Protein AF-A0A8S2RFD8-F1 (afdb_monomer_lite)

pLDDT: mean 78.54, std 21.64, range [29.62, 98.12]

Sequence (98 aa):
AGYQPELVCLLSWLPNDKVPILTDIAINSKYGLLIFGLENGLVVVDYLSKFILMNMVTSDLYGTMDPFQRATSSPKRRTGTTNDPNNEDSNIFSYDYP

Organism: NCBI:txid392030

Structure (mmCIF, N/CA/C/O backbone):
data_AF-A0A8S2RFD8-F1
#
_entry.id   AF-A0A8S2RFD8-F1
#
loop_
_atom_site.group_PDB
_atom_site.id
_atom_site.type_symbol
_atom_site.label_atom_id
_atom_site.label_alt_id
_atom_site.label_comp_id
_atom_site.label_asym_id
_atom_site.label_entity_id
_atom_site.label_seq_id
_atom_site.pdbx_PDB_ins_code
_atom_site.Cartn_x
_atom_site.Cartn_y
_atom_site.Cartn_z
_atom_site.occupancy
_atom_site.B_iso_or_equiv
_atom_site.auth_seq_id
_atom_site.auth_comp_id
_atom_site.auth_asym_id
_atom_site.auth_atom_id
_atom_site.pdbx_PDB_model_num
ATOM 1 N N . ALA A 1 1 ? -22.741 -10.851 12.894 1.00 80.50 1 ALA A N 1
ATOM 2 C CA . ALA A 1 1 ? -22.262 -9.958 11.818 1.00 80.50 1 ALA A CA 1
ATOM 3 C C . ALA A 1 1 ? -20.922 -10.493 11.313 1.00 80.50 1 ALA A C 1
ATOM 5 O O . ALA A 1 1 ? -20.177 -11.014 12.133 1.00 80.50 1 ALA A O 1
ATOM 6 N N . GLY A 1 2 ? -20.672 -10.470 9.998 1.00 95.81 2 GLY A N 1
ATOM 7 C CA . GLY A 1 2 ? -19.451 -11.008 9.370 1.00 95.81 2 GLY A CA 1
ATOM 8 C C . GLY A 1 2 ? -18.425 -9.922 9.027 1.00 95.81 2 GLY A C 1
ATOM 9 O O . GLY A 1 2 ? -18.584 -8.775 9.436 1.00 95.81 2 GLY A O 1
ATOM 10 N N . TYR A 1 3 ? -17.401 -10.269 8.246 1.00 93.62 3 TYR A N 1
ATOM 11 C CA . TYR A 1 3 ? -16.399 -9.311 7.767 1.00 93.62 3 TYR A CA 1
ATOM 12 C C . TYR A 1 3 ? -17.042 -8.263 6.849 1.00 93.62 3 TYR A C 1
ATOM 14 O O . TYR A 1 3 ? -17.719 -8.618 5.885 1.00 93.62 3 TYR A O 1
ATOM 22 N N . GLN A 1 4 ? -16.856 -6.982 7.173 1.00 95.94 4 GLN A N 1
ATOM 23 C CA . GLN A 1 4 ? -17.305 -5.848 6.364 1.00 95.94 4 GLN A CA 1
ATOM 24 C C . GLN A 1 4 ? -16.068 -5.114 5.827 1.00 95.94 4 GLN A C 1
ATOM 26 O O . GLN A 1 4 ? -15.197 -4.770 6.627 1.00 95.94 4 GLN A O 1
ATOM 31 N N . PRO A 1 5 ? -15.947 -4.893 4.509 1.00 92.94 5 PRO A N 1
ATOM 32 C CA . PRO A 1 5 ? -14.825 -4.145 3.957 1.00 92.94 5 PRO A CA 1
ATOM 33 C C . PRO A 1 5 ? -14.963 -2.652 4.285 1.00 92.94 5 PRO A C 1
ATOM 35 O O . PRO A 1 5 ? -16.007 -2.056 4.033 1.00 92.94 5 PRO A O 1
ATOM 38 N N . GLU A 1 6 ? -13.902 -2.040 4.816 1.00 93.88 6 GLU A N 1
ATOM 39 C CA . GLU A 1 6 ? -13.854 -0.593 5.104 1.00 93.88 6 GLU A CA 1
ATOM 40 C C . GLU A 1 6 ? -12.894 0.175 4.173 1.00 93.88 6 GLU A C 1
ATOM 42 O O . GLU A 1 6 ? -12.984 1.396 4.032 1.00 93.88 6 GLU A O 1
ATOM 47 N N . LEU A 1 7 ? -11.990 -0.541 3.501 1.00 94.44 7 LEU A N 1
ATOM 48 C CA . LEU A 1 7 ? -10.981 0.024 2.613 1.00 94.44 7 LEU A CA 1
ATOM 49 C C . LEU A 1 7 ? -10.871 -0.812 1.337 1.00 94.44 7 LEU A C 1
ATOM 51 O O . LEU A 1 7 ? -10.854 -2.042 1.390 1.00 94.44 7 LEU A O 1
ATOM 55 N N . VAL A 1 8 ? -10.754 -0.129 0.198 1.00 94.75 8 VAL A N 1
ATOM 56 C CA . VAL A 1 8 ? -10.443 -0.726 -1.104 1.00 94.75 8 VAL A CA 1
ATOM 57 C C . VAL A 1 8 ? -9.251 0.021 -1.689 1.00 94.75 8 VAL A C 1
ATOM 59 O O . VAL A 1 8 ? -9.326 1.226 -1.920 1.00 94.75 8 VAL A O 1
ATOM 62 N N . CYS A 1 9 ? -8.152 -0.689 -1.930 1.00 93.75 9 CYS A N 1
ATOM 63 C CA . CYS A 1 9 ? -6.983 -0.145 -2.616 1.00 93.75 9 CYS A CA 1
ATOM 64 C C . CYS A 1 9 ? -7.069 -0.501 -4.103 1.00 93.75 9 CYS A C 1
ATOM 66 O O . CYS A 1 9 ? -7.126 -1.679 -4.453 1.00 93.75 9 CYS A O 1
ATOM 68 N N . LEU A 1 10 ? -7.090 0.513 -4.969 1.00 92.12 10 LEU A N 1
ATOM 69 C CA . LEU A 1 10 ? -7.162 0.337 -6.419 1.00 92.12 10 LEU A CA 1
ATOM 70 C C . LEU A 1 10 ? -5.805 0.630 -7.053 1.00 92.12 10 LEU A C 1
ATOM 72 O O . LEU A 1 10 ? -5.202 1.674 -6.808 1.00 92.12 10 LEU A O 1
ATOM 76 N N . LEU A 1 11 ? -5.350 -0.288 -7.898 1.00 90.50 11 LEU A N 1
ATOM 77 C CA . LEU A 1 11 ? -4.198 -0.078 -8.766 1.00 90.50 11 LEU A CA 1
ATOM 78 C C . LEU A 1 11 ? -4.664 0.692 -10.003 1.00 90.50 11 LEU A C 1
ATOM 80 O O . LEU A 1 11 ? -5.740 0.420 -10.528 1.00 90.50 11 LEU A O 1
ATOM 84 N N . SER A 1 12 ? -3.867 1.654 -10.459 1.00 88.12 12 SER A N 1
ATOM 85 C CA . SER A 1 12 ? -4.123 2.402 -11.695 1.00 88.12 12 SER A CA 1
ATOM 86 C C . SER A 1 12 ? -3.055 2.062 -12.726 1.00 88.12 12 SER A C 1
ATOM 88 O O . SER A 1 12 ? -1.890 1.892 -12.373 1.00 88.12 12 SER A O 1
ATOM 90 N N . TRP A 1 13 ? -3.450 1.965 -13.992 1.00 90.06 13 TRP A N 1
ATOM 91 C CA . TRP A 1 13 ? -2.560 1.679 -15.117 1.00 90.06 13 TRP A CA 1
ATOM 92 C C . TRP A 1 13 ? -2.983 2.493 -16.342 1.00 90.06 13 TRP A C 1
ATOM 94 O O . TRP A 1 13 ? -4.136 2.926 -16.441 1.00 90.06 13 TRP A O 1
ATOM 104 N N . LEU A 1 14 ? -2.049 2.735 -17.264 1.00 92.19 14 LEU A N 1
ATOM 105 C CA . LEU A 1 14 ? -2.362 3.417 -18.518 1.00 92.19 14 LEU A CA 1
ATOM 106 C C . LEU A 1 14 ? -3.136 2.469 -1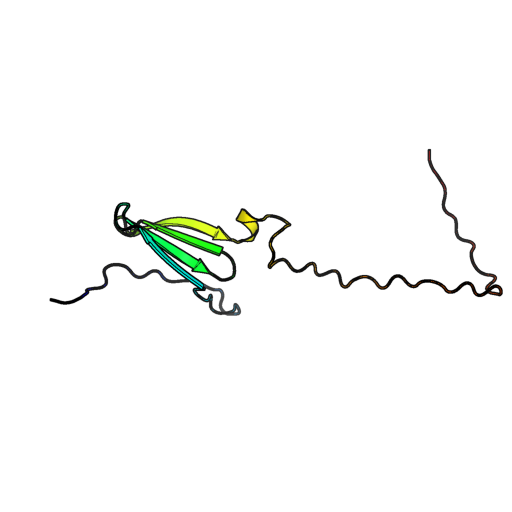9.454 1.00 92.19 14 LEU A C 1
ATOM 108 O O . LEU A 1 14 ? -2.977 1.254 -19.354 1.00 92.19 14 LEU A O 1
ATOM 112 N N . PRO A 1 15 ? -3.944 2.981 -20.402 1.00 91.88 15 PRO A N 1
ATOM 113 C CA . PRO A 1 15 ? -4.832 2.152 -21.228 1.00 91.88 15 PRO A CA 1
ATOM 114 C C . PRO A 1 15 ? -4.157 1.012 -22.005 1.00 91.88 15 PRO A C 1
ATOM 116 O O . PRO A 1 15 ? -4.805 0.014 -22.300 1.00 91.88 15 PRO A O 1
ATOM 119 N N . ASN A 1 16 ? -2.872 1.160 -22.330 1.00 91.12 16 ASN A N 1
ATOM 120 C CA . ASN A 1 16 ? -2.110 0.185 -23.113 1.00 91.12 16 ASN A CA 1
ATOM 121 C C . ASN A 1 16 ? -1.116 -0.628 -22.266 1.00 91.12 16 ASN A C 1
ATOM 123 O O . ASN A 1 16 ? -0.391 -1.456 -22.817 1.00 91.12 16 ASN A O 1
ATOM 127 N N . ASP A 1 17 ? -1.070 -0.395 -20.953 1.00 88.56 17 ASP A N 1
ATOM 128 C CA . ASP A 1 17 ? -0.176 -1.117 -20.054 1.00 88.56 17 ASP A CA 1
ATOM 129 C C . ASP A 1 17 ? -0.793 -2.447 -19.612 1.00 88.56 17 ASP A C 1
ATOM 131 O O . ASP A 1 17 ? -2.013 -2.620 -19.530 1.00 88.56 17 ASP A O 1
ATOM 135 N N . LYS A 1 18 ? 0.075 -3.408 -19.283 1.00 88.81 18 LYS A N 1
ATOM 136 C CA . LYS A 1 18 ? -0.333 -4.659 -18.636 1.00 88.81 18 LYS A CA 1
ATOM 137 C C . LYS A 1 18 ? -0.967 -4.336 -17.279 1.00 88.81 18 LYS A C 1
ATOM 139 O O . LYS A 1 18 ? -0.414 -3.555 -16.507 1.00 88.81 18 LYS A O 1
ATOM 144 N N . VAL A 1 19 ? -2.084 -4.996 -16.963 1.00 90.56 19 VAL A N 1
ATOM 145 C CA . VAL A 1 19 ? -2.719 -4.889 -15.641 1.00 90.56 19 VAL A CA 1
ATOM 146 C C . VAL A 1 19 ? -1.711 -5.308 -14.559 1.00 90.56 19 VAL A C 1
ATOM 148 O O . VAL A 1 19 ? -1.165 -6.415 -14.649 1.00 90.56 19 VAL A O 1
ATOM 151 N N . PRO A 1 20 ? -1.454 -4.463 -13.544 1.00 91.19 20 PRO A N 1
ATOM 152 C CA . PRO A 1 20 ? -0.539 -4.797 -12.464 1.00 91.19 20 PRO A CA 1
ATOM 153 C C . PRO A 1 20 ? -1.011 -6.036 -11.696 1.00 91.19 20 PRO A C 1
ATOM 155 O O . PRO A 1 20 ? -2.191 -6.169 -11.371 1.00 91.19 20 PRO A O 1
ATOM 158 N N . ILE A 1 21 ? -0.081 -6.942 -11.397 1.00 91.56 21 ILE A N 1
ATOM 159 C CA . ILE A 1 21 ? -0.355 -8.169 -10.644 1.00 91.56 21 ILE A CA 1
ATOM 160 C C . ILE A 1 21 ? 0.160 -7.989 -9.221 1.00 91.56 21 ILE A C 1
ATOM 162 O O . ILE A 1 21 ? 1.315 -7.607 -9.026 1.00 91.56 21 ILE A O 1
ATOM 166 N N . LEU A 1 22 ? -0.690 -8.304 -8.244 1.00 94.06 22 LEU A N 1
ATOM 167 C CA . LEU A 1 22 ? -0.289 -8.414 -6.848 1.00 94.06 22 LEU A CA 1
ATOM 168 C C . LEU A 1 22 ? 0.519 -9.697 -6.656 1.00 94.06 22 LEU A C 1
ATOM 170 O O . LEU A 1 22 ? 0.024 -10.791 -6.927 1.00 94.06 22 LEU A O 1
ATOM 174 N N . THR A 1 23 ? 1.760 -9.552 -6.212 1.00 95.31 23 THR A N 1
ATOM 175 C CA . THR A 1 23 ? 2.671 -10.675 -5.965 1.00 95.31 23 THR A CA 1
ATOM 176 C C . THR A 1 23 ? 2.639 -11.121 -4.511 1.00 95.31 23 THR A C 1
ATOM 178 O O . THR A 1 23 ? 2.794 -12.310 -4.246 1.00 95.31 23 THR A O 1
ATOM 181 N N . ASP A 1 24 ? 2.407 -10.189 -3.584 1.00 95.69 24 ASP A N 1
ATOM 182 C CA . ASP A 1 24 ? 2.369 -10.468 -2.151 1.00 95.69 24 ASP A CA 1
ATOM 183 C C . ASP A 1 24 ? 1.492 -9.463 -1.388 1.00 95.69 24 ASP A C 1
ATOM 185 O O . ASP A 1 24 ? 1.233 -8.351 -1.859 1.00 95.69 24 ASP A O 1
ATOM 189 N N . ILE A 1 25 ? 1.040 -9.850 -0.195 1.00 97.25 25 ILE A N 1
ATOM 190 C CA . ILE A 1 25 ? 0.270 -9.006 0.720 1.00 97.25 25 ILE A CA 1
ATOM 191 C C . ILE A 1 25 ? 0.634 -9.317 2.174 1.00 97.25 25 ILE A C 1
ATOM 193 O O . ILE A 1 25 ? 0.627 -10.466 2.610 1.00 97.25 25 ILE A O 1
ATOM 197 N N . ALA A 1 26 ? 0.898 -8.275 2.957 1.00 97.88 26 ALA A N 1
ATOM 198 C CA . ALA A 1 26 ? 1.224 -8.383 4.371 1.00 97.88 26 ALA A CA 1
ATOM 199 C C . ALA A 1 26 ? 0.454 -7.345 5.192 1.00 97.88 26 ALA A C 1
ATOM 201 O O . ALA A 1 26 ? 0.221 -6.219 4.755 1.00 97.88 26 ALA A O 1
ATOM 202 N N . ILE A 1 27 ? 0.066 -7.722 6.410 1.00 97.56 27 ILE A N 1
ATOM 203 C CA . ILE A 1 27 ? -0.674 -6.854 7.330 1.00 97.56 27 ILE A CA 1
ATOM 204 C C . ILE A 1 27 ? 0.053 -6.817 8.668 1.00 97.56 27 ILE A C 1
ATOM 206 O O . ILE A 1 27 ? 0.356 -7.856 9.254 1.00 97.56 27 ILE A O 1
ATOM 210 N N . ASN A 1 28 ? 0.271 -5.610 9.185 1.00 97.56 28 ASN A N 1
ATOM 211 C CA . ASN A 1 28 ? 0.669 -5.396 10.566 1.00 97.56 28 ASN A CA 1
ATOM 212 C C . ASN A 1 28 ? -0.462 -4.696 11.317 1.00 97.56 28 ASN A C 1
ATOM 214 O O . ASN A 1 28 ? -0.596 -3.470 11.289 1.00 97.56 28 ASN A O 1
ATOM 218 N N . SER A 1 29 ? -1.265 -5.496 12.015 1.00 96.75 29 SER A N 1
ATOM 219 C CA . SER A 1 29 ? -2.466 -5.002 12.681 1.00 96.75 29 SER A CA 1
ATOM 220 C C . SER A 1 29 ? -2.190 -4.131 13.903 1.00 96.75 29 SER A C 1
ATOM 222 O O . SER A 1 29 ? -3.026 -3.308 14.266 1.00 96.75 29 SER A O 1
ATOM 224 N N . LYS A 1 30 ? -1.007 -4.262 14.516 1.00 97.56 30 LYS A N 1
ATOM 225 C CA . LYS A 1 30 ? -0.598 -3.431 15.655 1.00 97.56 30 LYS A CA 1
ATOM 226 C C . LYS A 1 30 ? -0.387 -1.974 15.246 1.00 97.56 30 LYS A C 1
ATOM 228 O O . LYS A 1 30 ? -0.670 -1.081 16.036 1.00 97.56 30 LYS A O 1
ATOM 233 N N . TYR A 1 31 ? 0.129 -1.751 14.039 1.00 97.06 31 TYR A N 1
ATOM 234 C CA . TYR A 1 31 ? 0.464 -0.415 13.542 1.00 97.06 31 TYR A CA 1
ATOM 235 C C . TYR A 1 31 ? -0.514 0.108 12.489 1.00 97.06 31 TYR A C 1
ATOM 237 O O . TYR A 1 31 ? -0.305 1.201 11.979 1.00 97.06 31 TYR A O 1
ATOM 245 N N . GLY A 1 32 ? -1.564 -0.644 12.149 1.00 97.44 32 GLY A N 1
ATOM 246 C CA . GLY A 1 32 ? -2.512 -0.206 11.128 1.00 97.44 32 GLY A CA 1
ATOM 247 C C . GLY A 1 32 ? -1.943 -0.237 9.709 1.00 97.44 32 GLY A C 1
ATOM 248 O O . GLY A 1 32 ? -2.383 0.538 8.868 1.00 97.44 32 GLY A O 1
ATOM 249 N N . LEU A 1 33 ? -0.953 -1.095 9.432 1.00 98.12 33 LEU A N 1
ATOM 250 C CA . LEU A 1 33 ? -0.265 -1.116 8.140 1.00 98.12 33 LEU A CA 1
ATOM 251 C C . LEU A 1 33 ? -0.741 -2.267 7.258 1.00 98.12 33 LEU A C 1
ATOM 253 O O . LEU A 1 33 ? -0.778 -3.422 7.687 1.00 98.12 33 LEU A O 1
ATOM 257 N N . LEU A 1 34 ? -1.047 -1.939 6.007 1.00 97.94 34 LEU A N 1
ATOM 258 C CA . LEU A 1 34 ? -1.280 -2.866 4.909 1.00 97.94 34 LEU A CA 1
ATOM 259 C C . LEU A 1 34 ? -0.179 -2.644 3.875 1.00 97.94 34 LEU A C 1
ATOM 261 O O . LEU A 1 34 ? 0.064 -1.518 3.449 1.00 97.94 34 LEU A O 1
ATOM 265 N N . ILE A 1 35 ? 0.483 -3.717 3.471 1.00 97.50 35 ILE A N 1
ATOM 266 C CA . ILE A 1 35 ? 1.545 -3.693 2.472 1.00 97.50 35 ILE A CA 1
ATOM 267 C C . ILE A 1 35 ? 1.136 -4.644 1.362 1.00 97.50 35 ILE A C 1
ATOM 269 O O . ILE A 1 35 ? 0.732 -5.772 1.638 1.00 97.50 35 ILE A O 1
ATOM 273 N N . PHE A 1 36 ? 1.251 -4.207 0.116 1.00 97.12 36 PHE A N 1
ATOM 274 C CA . PHE A 1 36 ? 1.076 -5.091 -1.026 1.00 97.12 36 PHE A CA 1
ATOM 275 C C . PHE A 1 36 ? 2.201 -4.901 -2.038 1.00 97.12 36 PHE A C 1
ATOM 277 O O . PHE A 1 36 ? 2.619 -3.780 -2.335 1.00 97.12 36 PHE A O 1
ATOM 284 N N . GLY A 1 37 ? 2.711 -6.028 -2.523 1.00 95.50 37 GLY A N 1
ATOM 285 C CA . GLY A 1 37 ? 3.763 -6.115 -3.523 1.00 95.50 37 GLY A CA 1
ATOM 286 C C . GLY A 1 37 ? 3.183 -6.230 -4.927 1.00 95.50 37 GLY A C 1
ATOM 287 O O . GLY A 1 37 ? 2.154 -6.868 -5.148 1.00 95.50 37 GLY A O 1
ATOM 288 N N . LEU A 1 38 ? 3.874 -5.613 -5.874 1.00 93.00 38 LEU A N 1
ATOM 289 C CA . LEU A 1 38 ? 3.659 -5.702 -7.310 1.00 93.00 38 LEU A CA 1
ATOM 290 C C . LEU A 1 38 ? 4.904 -6.314 -7.963 1.00 93.00 38 LEU A C 1
ATOM 292 O O . LEU A 1 38 ? 5.963 -6.417 -7.348 1.00 93.00 38 LEU A O 1
ATOM 296 N N . GLU A 1 39 ? 4.799 -6.700 -9.233 1.00 89.94 39 GLU A N 1
ATOM 297 C CA . GLU A 1 39 ? 5.949 -7.190 -10.017 1.00 89.94 39 GLU A CA 1
ATOM 298 C C . GLU A 1 39 ? 7.095 -6.160 -10.077 1.00 89.94 39 GLU A C 1
ATOM 300 O O . GLU A 1 39 ? 8.264 -6.526 -10.106 1.00 89.94 39 GLU A O 1
ATOM 305 N N . ASN A 1 40 ? 6.756 -4.872 -10.064 1.00 87.19 40 ASN A N 1
ATOM 306 C CA . ASN A 1 40 ? 7.671 -3.752 -10.263 1.00 87.19 40 ASN A CA 1
ATOM 307 C C . ASN A 1 40 ? 7.805 -2.836 -9.040 1.00 87.19 40 ASN A C 1
ATOM 309 O O . ASN A 1 40 ? 8.327 -1.731 -9.174 1.00 87.19 40 ASN A O 1
ATOM 313 N N . GLY A 1 41 ? 7.311 -3.230 -7.866 1.00 92.19 41 GLY A N 1
ATOM 314 C CA . GLY A 1 41 ? 7.338 -2.350 -6.701 1.00 92.19 41 GLY A CA 1
ATOM 315 C C . GLY A 1 41 ? 6.508 -2.837 -5.527 1.00 92.19 41 GLY A C 1
ATOM 316 O O . GLY A 1 41 ? 6.063 -3.979 -5.488 1.00 92.19 41 GLY A O 1
ATOM 317 N N . LEU A 1 42 ? 6.288 -1.955 -4.559 1.00 95.06 42 LEU A N 1
ATOM 318 C CA . LEU A 1 42 ? 5.422 -2.200 -3.411 1.00 95.06 42 LEU A CA 1
ATOM 319 C C . LEU A 1 42 ? 4.777 -0.904 -2.927 1.00 95.06 42 LEU A C 1
ATOM 321 O O . LEU A 1 42 ? 5.292 0.196 -3.142 1.00 95.06 42 LEU A O 1
ATOM 325 N N . VAL A 1 43 ? 3.663 -1.049 -2.218 1.00 96.62 43 VAL A N 1
ATOM 326 C CA . VAL A 1 43 ? 2.935 0.068 -1.615 1.00 96.62 43 VAL A CA 1
ATOM 327 C C . VAL A 1 43 ? 2.675 -0.227 -0.144 1.00 96.62 43 VAL A C 1
ATOM 329 O O . VAL A 1 43 ? 2.270 -1.331 0.217 1.00 96.62 43 VAL A O 1
ATOM 332 N N . VAL A 1 44 ? 2.890 0.782 0.699 1.00 97.44 44 VAL A N 1
ATOM 333 C CA . VAL A 1 44 ? 2.577 0.770 2.131 1.00 97.44 44 VAL A CA 1
ATOM 334 C C . VAL A 1 44 ? 1.422 1.729 2.392 1.00 97.44 44 VAL A C 1
ATOM 336 O O . VAL A 1 44 ? 1.488 2.911 2.049 1.00 97.44 44 VAL A O 1
ATOM 339 N N . VAL A 1 45 ? 0.373 1.225 3.029 1.00 98.12 45 VAL A N 1
ATOM 340 C CA . VAL A 1 45 ? -0.866 1.943 3.329 1.00 98.12 45 VAL A CA 1
ATOM 341 C C . VAL A 1 45 ? -1.102 1.935 4.834 1.00 98.12 45 VAL A C 1
ATOM 343 O O . VAL A 1 45 ? -1.064 0.879 5.464 1.00 98.12 45 VAL A O 1
ATOM 346 N N . ASP A 1 46 ? -1.385 3.104 5.403 1.00 97.75 46 ASP A N 1
ATOM 347 C CA . ASP A 1 46 ? -2.027 3.206 6.712 1.00 97.75 46 ASP A CA 1
ATOM 348 C C . ASP A 1 46 ? -3.525 2.954 6.507 1.00 97.75 46 ASP A C 1
ATOM 350 O O . ASP A 1 46 ? -4.249 3.810 5.985 1.00 97.75 46 ASP A O 1
ATOM 354 N N . TYR A 1 47 ? -3.987 1.754 6.866 1.00 97.31 47 TYR A N 1
ATOM 355 C CA . TYR A 1 47 ? -5.382 1.365 6.669 1.00 97.31 47 TYR A CA 1
ATOM 356 C C . TYR A 1 47 ? -6.321 1.936 7.738 1.00 97.31 47 TYR A C 1
ATOM 358 O O . TYR A 1 47 ? -7.534 1.909 7.533 1.00 97.31 47 TYR A O 1
ATOM 366 N N . LEU A 1 48 ? -5.797 2.469 8.850 1.00 96.81 48 LEU A N 1
ATOM 367 C CA . LEU A 1 48 ? -6.605 3.164 9.857 1.00 96.81 48 LEU A CA 1
ATOM 368 C C . LEU A 1 48 ? -6.933 4.580 9.378 1.00 96.81 48 LEU A C 1
ATOM 370 O O . LEU A 1 48 ? -8.093 4.991 9.404 1.00 96.81 48 LEU A O 1
ATOM 374 N N . SER A 1 49 ? -5.924 5.298 8.880 1.00 96.88 49 SER A N 1
ATOM 375 C CA . SER A 1 49 ? -6.073 6.672 8.376 1.00 96.88 49 SER A CA 1
ATOM 376 C C . SER A 1 49 ? -6.477 6.744 6.899 1.00 96.88 49 SER A C 1
ATOM 378 O O . SER A 1 49 ? -6.794 7.824 6.403 1.00 96.88 49 SER A O 1
ATOM 380 N N . LYS A 1 50 ? -6.498 5.605 6.192 1.00 96.25 50 LYS A N 1
ATOM 381 C CA . LYS A 1 50 ? -6.895 5.470 4.776 1.00 96.25 50 LYS A CA 1
ATOM 382 C C . LYS A 1 50 ? -5.995 6.274 3.827 1.00 96.25 50 LYS A C 1
ATOM 384 O O . LYS A 1 50 ? -6.475 6.862 2.860 1.00 96.25 50 LYS A O 1
ATOM 389 N N . PHE A 1 51 ? -4.689 6.290 4.095 1.00 96.06 51 PHE A N 1
ATOM 390 C CA . PHE A 1 51 ? -3.706 7.045 3.312 1.00 96.06 51 PHE A CA 1
ATOM 391 C C . PHE A 1 51 ? -2.502 6.185 2.903 1.00 96.06 51 PHE A C 1
ATOM 393 O O . PHE A 1 51 ? -2.102 5.262 3.613 1.00 96.06 51 PHE A O 1
ATOM 400 N N . ILE A 1 52 ? -1.910 6.495 1.746 1.00 97.00 52 ILE A N 1
ATOM 401 C CA . ILE A 1 52 ? -0.713 5.813 1.238 1.00 97.00 52 ILE A CA 1
ATOM 402 C C . ILE A 1 52 ? 0.519 6.439 1.890 1.00 97.00 52 ILE A C 1
ATOM 404 O O . ILE A 1 52 ? 0.824 7.602 1.651 1.00 97.00 52 ILE A O 1
ATOM 408 N N . LEU A 1 53 ? 1.250 5.662 2.686 1.00 96.94 53 LEU A N 1
ATOM 409 C CA . LEU A 1 53 ? 2.481 6.129 3.321 1.00 96.94 53 LEU A CA 1
ATOM 410 C C . LEU A 1 53 ? 3.654 6.146 2.339 1.00 96.94 53 LEU A C 1
ATOM 412 O O . LEU A 1 53 ? 4.484 7.049 2.383 1.00 96.94 53 LEU A O 1
ATOM 416 N N . MET A 1 54 ? 3.735 5.136 1.471 1.00 95.31 54 MET A N 1
ATOM 417 C CA . MET A 1 54 ? 4.850 4.971 0.542 1.00 95.31 54 MET A CA 1
ATOM 418 C C . MET A 1 54 ? 4.413 4.188 -0.694 1.00 95.31 54 MET A C 1
ATOM 420 O O . MET A 1 54 ? 3.725 3.177 -0.575 1.00 95.31 54 MET A O 1
ATOM 424 N N . ASN A 1 55 ? 4.849 4.634 -1.869 1.00 94.00 55 ASN A N 1
ATOM 425 C CA . ASN A 1 55 ? 4.751 3.905 -3.130 1.00 94.00 55 ASN A CA 1
ATOM 426 C C . ASN A 1 55 ? 6.143 3.905 -3.758 1.00 94.00 55 ASN A C 1
ATOM 428 O O . ASN A 1 55 ? 6.721 4.976 -3.931 1.00 94.00 55 ASN A O 1
ATOM 432 N N . MET A 1 56 ? 6.691 2.725 -4.020 1.00 92.38 56 MET A N 1
ATOM 433 C CA . MET A 1 56 ? 8.088 2.564 -4.398 1.00 92.38 56 MET A CA 1
ATOM 434 C C . MET A 1 56 ? 8.207 1.532 -5.506 1.00 92.38 56 MET A C 1
ATOM 436 O O . MET A 1 56 ? 7.677 0.425 -5.380 1.00 92.38 56 MET A O 1
ATOM 440 N N . VAL A 1 57 ? 8.924 1.878 -6.571 1.00 90.56 57 VAL A N 1
ATOM 441 C CA . VAL A 1 57 ? 9.232 0.932 -7.648 1.00 90.56 57 VAL A CA 1
ATOM 442 C C . VAL A 1 57 ? 10.564 0.226 -7.392 1.00 90.56 57 VAL A C 1
ATOM 444 O O . VAL A 1 57 ? 11.417 0.714 -6.653 1.00 90.56 57 VAL A O 1
ATOM 447 N N . THR A 1 58 ? 10.777 -0.941 -7.999 1.00 88.31 58 THR A N 1
ATOM 448 C CA . THR A 1 58 ? 12.025 -1.712 -7.857 1.00 88.31 58 THR A CA 1
ATOM 449 C C . THR A 1 58 ? 13.253 -0.914 -8.291 1.00 88.31 58 THR A C 1
ATOM 451 O O . THR A 1 58 ? 14.311 -1.050 -7.678 1.00 88.31 58 THR A O 1
ATOM 454 N N . SER A 1 59 ? 13.111 -0.007 -9.260 1.00 85.69 59 SER A N 1
ATOM 455 C CA . SER A 1 59 ? 14.185 0.908 -9.658 1.00 85.69 59 SER A CA 1
ATOM 456 C C . SER A 1 59 ? 14.572 1.905 -8.562 1.00 85.69 59 SER A C 1
ATOM 458 O O . SER A 1 59 ? 15.729 2.309 -8.509 1.00 85.69 59 SER A O 1
ATOM 460 N N . ASP A 1 60 ? 13.653 2.278 -7.666 1.00 88.12 60 ASP A N 1
ATOM 461 C CA . ASP A 1 60 ? 13.961 3.164 -6.533 1.00 88.12 60 ASP A CA 1
ATOM 462 C C . ASP A 1 60 ? 14.771 2.425 -5.455 1.00 88.12 60 ASP A C 1
ATOM 464 O O . ASP A 1 60 ? 15.586 3.028 -4.759 1.00 88.12 60 ASP A O 1
ATOM 468 N N . LEU A 1 61 ? 14.556 1.110 -5.326 1.00 83.25 61 LEU A N 1
ATOM 469 C CA . LEU A 1 61 ? 15.224 0.241 -4.352 1.00 83.25 61 LEU A CA 1
ATOM 470 C C . LEU A 1 61 ? 16.606 -0.217 -4.814 1.00 83.25 61 LEU A C 1
ATOM 472 O O . LEU A 1 61 ? 17.565 -0.200 -4.044 1.00 83.25 61 LEU A O 1
ATOM 476 N N . TYR A 1 62 ? 16.686 -0.682 -6.059 1.00 82.44 62 TYR A N 1
ATOM 477 C CA . TYR A 1 62 ? 17.867 -1.345 -6.606 1.00 82.44 62 TYR A CA 1
ATOM 478 C C . TYR A 1 62 ? 18.680 -0.443 -7.546 1.00 82.44 62 TYR A C 1
ATOM 480 O O . TYR A 1 62 ? 19.804 -0.795 -7.912 1.00 82.44 62 TYR A O 1
ATOM 488 N N . GLY A 1 63 ? 18.156 0.722 -7.940 1.00 83.00 63 GLY A N 1
ATOM 489 C CA . GLY A 1 63 ? 18.818 1.618 -8.885 1.00 83.00 63 GLY A CA 1
ATOM 490 C C . GLY A 1 63 ? 19.102 0.923 -10.219 1.00 83.00 63 GLY A C 1
ATOM 491 O O . GLY A 1 63 ? 18.230 0.284 -10.800 1.00 83.00 63 GLY A O 1
ATOM 492 N N . THR A 1 64 ? 20.352 1.007 -10.685 1.00 77.06 64 THR A N 1
ATOM 493 C CA . THR A 1 64 ? 20.830 0.343 -11.916 1.00 77.06 64 THR A CA 1
ATOM 494 C C . THR A 1 64 ? 21.012 -1.171 -11.783 1.00 77.06 64 THR A C 1
ATOM 496 O O . THR A 1 64 ? 21.370 -1.834 -12.756 1.00 77.06 64 THR A O 1
ATOM 499 N N . MET A 1 65 ? 20.818 -1.723 -10.583 1.00 79.69 65 MET A N 1
ATOM 500 C CA . MET A 1 65 ? 20.950 -3.151 -10.290 1.00 79.69 65 MET A CA 1
ATOM 501 C C . MET A 1 65 ? 19.588 -3.840 -10.168 1.00 79.69 65 MET A C 1
ATOM 503 O O . MET A 1 65 ? 19.521 -4.939 -9.620 1.00 79.69 65 MET A O 1
ATOM 507 N N . ASP A 1 66 ? 18.505 -3.212 -10.639 1.00 78.88 66 ASP A N 1
ATOM 508 C CA . ASP A 1 66 ? 17.182 -3.833 -10.626 1.00 78.88 66 ASP A CA 1
ATOM 509 C C . ASP A 1 66 ? 17.217 -5.160 -11.417 1.00 78.88 66 ASP A C 1
ATOM 511 O O . ASP A 1 66 ? 17.486 -5.144 -12.623 1.00 78.88 66 ASP A O 1
ATOM 515 N N . PRO A 1 67 ? 16.938 -6.318 -10.778 1.00 69.69 67 PRO A N 1
ATOM 516 C CA . PRO A 1 67 ? 16.920 -7.620 -11.447 1.00 69.69 67 PRO A CA 1
ATOM 517 C C . PRO A 1 67 ? 15.982 -7.681 -12.660 1.00 69.69 67 PRO A C 1
ATOM 519 O O . PRO A 1 67 ? 16.179 -8.505 -13.558 1.00 69.69 67 PRO A O 1
ATOM 522 N N . PHE A 1 68 ? 14.967 -6.814 -12.699 1.00 69.81 68 PHE A N 1
ATOM 523 C CA . PHE A 1 68 ? 14.009 -6.721 -13.796 1.00 69.81 68 PHE A CA 1
ATOM 524 C C . PHE A 1 68 ? 14.440 -5.742 -14.898 1.00 69.81 68 PHE A C 1
ATOM 526 O O . PHE A 1 68 ? 13.911 -5.808 -16.013 1.00 69.81 68 PHE A O 1
ATOM 533 N N . GLN A 1 69 ? 15.458 -4.910 -14.656 1.00 70.31 69 GLN A N 1
ATOM 534 C CA . GLN A 1 69 ? 16.093 -4.066 -15.665 1.00 70.31 69 GLN A CA 1
ATOM 535 C C . GLN A 1 69 ? 17.063 -4.916 -16.495 1.00 70.31 69 GLN A C 1
ATOM 537 O O . GLN A 1 69 ? 18.285 -4.854 -16.373 1.00 70.31 69 GLN A O 1
ATOM 542 N N . ARG A 1 70 ? 16.506 -5.766 -17.365 1.00 67.81 70 ARG A N 1
ATOM 543 C CA . ARG A 1 70 ? 17.306 -6.511 -18.341 1.00 67.81 70 ARG A CA 1
ATOM 544 C C . ARG A 1 70 ? 18.056 -5.518 -19.223 1.00 67.81 70 ARG A C 1
ATOM 546 O O . ARG A 1 70 ? 17.436 -4.765 -19.973 1.00 67.81 70 ARG A O 1
ATOM 553 N N . ALA A 1 71 ? 19.387 -5.541 -19.150 1.00 60.56 71 ALA A N 1
ATOM 554 C CA . ALA A 1 71 ? 20.233 -4.811 -20.079 1.00 60.56 71 ALA A CA 1
ATOM 555 C C . ALA A 1 71 ? 19.809 -5.164 -21.512 1.00 60.56 71 ALA A C 1
ATOM 557 O O . ALA A 1 71 ? 19.824 -6.326 -21.913 1.00 60.56 71 ALA A O 1
ATOM 558 N N . THR A 1 72 ? 19.429 -4.159 -22.296 1.00 58.59 72 THR A N 1
ATOM 559 C CA . THR A 1 72 ? 19.105 -4.322 -23.721 1.00 58.59 72 THR A CA 1
ATOM 560 C C . THR A 1 72 ? 20.345 -4.602 -24.576 1.00 58.59 72 THR A C 1
ATOM 562 O O . THR A 1 72 ? 20.244 -4.720 -25.797 1.00 58.59 72 THR A O 1
ATOM 565 N N . SER A 1 73 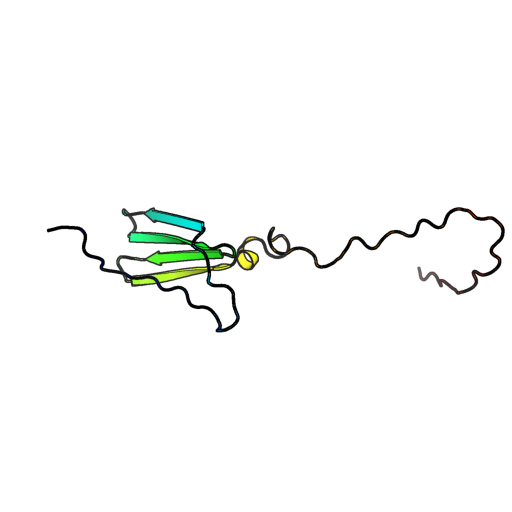? 21.528 -4.757 -23.973 1.00 57.12 73 SER A N 1
ATOM 566 C CA . SER A 1 73 ? 22.721 -5.180 -24.689 1.00 57.12 73 SER A CA 1
ATOM 567 C C . SER A 1 73 ? 22.720 -6.698 -24.859 1.00 57.12 73 SER A C 1
ATOM 569 O O . SER A 1 73 ? 23.163 -7.467 -24.008 1.00 57.12 73 SER A O 1
ATOM 571 N N . SER A 1 74 ? 22.262 -7.140 -26.031 1.00 60.72 74 SER A N 1
ATOM 572 C CA . SER A 1 74 ? 22.691 -8.431 -26.571 1.00 60.72 74 SER A CA 1
ATOM 573 C C . SER A 1 74 ? 24.220 -8.524 -26.434 1.00 60.72 74 SER A C 1
ATOM 575 O O . SER A 1 74 ? 24.893 -7.545 -26.787 1.00 60.72 74 SER A O 1
ATOM 577 N N . PRO A 1 75 ? 24.798 -9.626 -25.913 1.00 59.75 75 PRO A N 1
ATOM 578 C CA . PRO A 1 75 ? 26.244 -9.786 -25.847 1.00 59.75 75 PRO A CA 1
ATOM 579 C C . PRO A 1 75 ? 26.812 -9.584 -27.250 1.00 59.75 75 PRO A C 1
ATOM 581 O O . PRO A 1 75 ? 26.636 -10.432 -28.126 1.00 59.75 75 PRO A O 1
ATOM 584 N N . LYS A 1 76 ? 27.435 -8.426 -27.507 1.00 58.50 76 LYS A N 1
ATOM 585 C CA . LYS A 1 76 ? 28.012 -8.122 -28.816 1.00 58.50 76 LYS A CA 1
ATOM 586 C C . LYS A 1 76 ? 29.043 -9.212 -29.085 1.00 58.50 76 LYS A C 1
ATOM 588 O O . LYS A 1 76 ? 30.056 -9.291 -28.390 1.00 58.50 76 LYS A O 1
ATOM 593 N N . ARG A 1 77 ? 28.726 -10.099 -30.034 1.00 50.72 77 ARG A N 1
ATOM 594 C CA . ARG A 1 77 ? 29.553 -11.238 -30.440 1.00 50.72 77 ARG A CA 1
ATOM 595 C C . ARG A 1 77 ? 30.964 -10.698 -30.670 1.00 50.72 77 ARG A C 1
ATOM 597 O O . ARG A 1 77 ? 31.162 -9.897 -31.581 1.00 50.72 77 ARG A O 1
ATOM 604 N N . ARG A 1 78 ? 31.931 -11.076 -29.828 1.00 54.19 78 ARG A N 1
ATOM 605 C CA . ARG A 1 78 ? 33.341 -10.835 -30.139 1.00 54.19 78 ARG A CA 1
ATOM 606 C C . ARG A 1 78 ? 33.625 -11.669 -31.382 1.00 54.19 78 ARG A C 1
ATOM 608 O O . ARG A 1 78 ? 33.709 -12.890 -31.291 1.00 54.19 78 ARG A O 1
ATOM 615 N N . THR A 1 79 ? 33.680 -11.030 -32.546 1.00 51.19 79 THR A N 1
ATOM 616 C CA . THR A 1 79 ? 34.275 -11.619 -33.742 1.00 51.19 79 THR A CA 1
ATOM 617 C C . THR A 1 79 ? 35.746 -11.831 -33.418 1.00 51.19 79 THR A C 1
ATOM 619 O O . THR A 1 79 ? 36.556 -10.921 -33.559 1.00 51.19 79 THR A O 1
ATOM 622 N N . GLY A 1 80 ? 36.073 -13.007 -32.882 1.00 44.84 80 GLY A N 1
ATOM 623 C CA . GLY A 1 80 ? 37.436 -13.506 -32.894 1.00 44.84 80 GLY A CA 1
ATOM 624 C C . GLY A 1 80 ? 37.803 -13.692 -34.354 1.00 44.84 80 GLY A C 1
ATOM 625 O O . GLY A 1 80 ? 37.332 -14.629 -34.992 1.00 44.84 80 GLY A O 1
ATOM 626 N N . THR A 1 81 ? 38.560 -12.751 -34.902 1.00 40.91 81 THR A N 1
ATOM 627 C CA . THR A 1 81 ? 39.238 -12.935 -36.176 1.00 40.91 81 THR A CA 1
ATOM 628 C C . THR A 1 81 ? 40.264 -14.032 -35.966 1.00 40.91 81 THR A C 1
ATOM 630 O O . THR A 1 81 ? 41.276 -13.846 -35.291 1.00 40.91 81 THR A O 1
A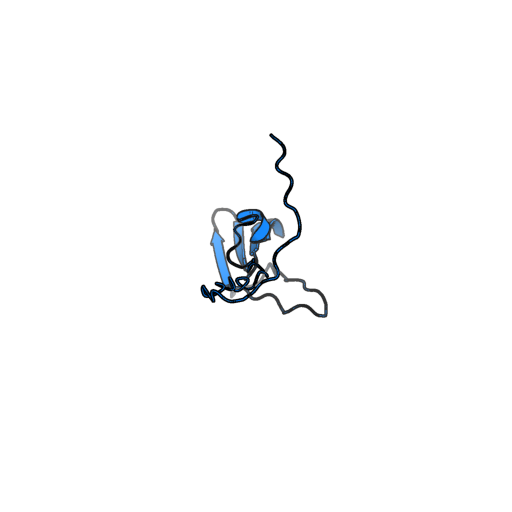TOM 633 N N . THR A 1 82 ? 39.930 -15.209 -36.483 1.00 39.88 82 THR A N 1
ATOM 634 C CA . THR A 1 82 ? 40.858 -16.292 -36.772 1.00 39.88 82 THR A CA 1
ATOM 635 C C . THR A 1 82 ? 42.094 -15.707 -37.448 1.00 39.88 82 THR A C 1
ATOM 637 O O . THR A 1 82 ? 41.964 -14.923 -38.386 1.00 39.88 82 THR A O 1
ATOM 640 N N . ASN A 1 83 ? 43.274 -16.068 -36.947 1.00 45.28 83 ASN A N 1
ATOM 641 C CA . ASN A 1 83 ? 44.550 -15.794 -37.595 1.00 45.28 83 ASN A CA 1
ATOM 642 C C . ASN A 1 83 ? 44.538 -16.436 -38.992 1.00 45.28 83 ASN A C 1
ATOM 644 O O . ASN A 1 83 ? 44.778 -17.635 -39.114 1.00 45.28 83 ASN A O 1
ATOM 648 N N . ASP A 1 84 ? 44.228 -15.649 -40.018 1.00 44.12 84 ASP A N 1
ATOM 649 C CA . ASP A 1 84 ? 44.393 -16.012 -41.423 1.00 44.12 84 ASP A CA 1
ATOM 650 C C . ASP A 1 84 ? 45.555 -15.160 -41.968 1.00 44.12 84 ASP A C 1
ATOM 652 O O . ASP A 1 84 ? 45.447 -13.931 -41.971 1.00 44.12 84 ASP A O 1
ATOM 656 N N . PRO A 1 85 ? 46.707 -15.748 -42.341 1.00 44.25 85 PRO A N 1
ATOM 657 C CA . PRO A 1 85 ? 47.938 -14.995 -42.588 1.00 44.25 85 PRO A CA 1
ATOM 658 C C . PRO A 1 85 ? 47.980 -14.255 -43.937 1.00 44.25 85 PRO A C 1
ATOM 660 O O . PRO A 1 85 ? 49.045 -13.789 -44.323 1.00 44.25 85 PRO A O 1
ATOM 663 N N . ASN A 1 86 ? 46.856 -14.117 -44.649 1.00 46.25 86 ASN A N 1
ATOM 664 C CA . ASN A 1 86 ? 46.828 -13.624 -46.034 1.00 46.25 86 ASN A CA 1
ATOM 665 C C . ASN A 1 86 ? 45.920 -12.406 -46.292 1.00 46.25 86 ASN A C 1
ATOM 667 O O . ASN A 1 86 ? 45.547 -12.184 -47.440 1.00 46.25 86 ASN A O 1
ATOM 671 N N . ASN A 1 87 ? 45.549 -11.610 -45.283 1.00 40.94 87 ASN A N 1
ATOM 672 C CA . ASN A 1 87 ? 44.753 -10.401 -45.533 1.00 40.94 87 ASN A CA 1
ATOM 673 C C . ASN A 1 87 ? 45.588 -9.122 -45.370 1.00 40.94 87 ASN A C 1
ATOM 675 O O . ASN A 1 87 ? 45.654 -8.530 -44.292 1.00 40.94 87 ASN A O 1
ATOM 679 N N . GLU A 1 88 ? 46.243 -8.724 -46.460 1.00 44.22 88 GLU A N 1
ATOM 680 C CA . GLU A 1 88 ? 46.778 -7.377 -46.655 1.00 44.22 88 GLU A CA 1
ATOM 681 C C . GLU A 1 88 ? 45.604 -6.403 -46.780 1.00 44.22 88 GLU A C 1
ATOM 683 O O . GLU A 1 88 ? 45.104 -6.213 -47.874 1.00 44.22 88 GLU A O 1
ATOM 688 N N . ASP A 1 89 ? 45.124 -5.851 -45.664 1.00 46.59 89 ASP A N 1
ATOM 689 C CA . 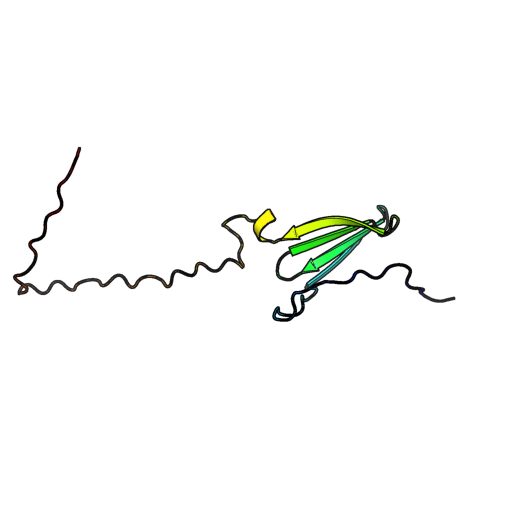ASP A 1 89 ? 44.408 -4.566 -45.625 1.00 46.59 89 ASP A CA 1
ATOM 690 C C . ASP A 1 89 ? 44.091 -4.189 -44.169 1.00 46.59 89 ASP A C 1
ATOM 692 O O . ASP A 1 89 ? 42.988 -4.373 -43.652 1.00 46.59 89 ASP A O 1
ATOM 696 N N . SER A 1 90 ? 45.081 -3.634 -43.469 1.00 38.91 90 SER A N 1
ATOM 697 C CA . SER A 1 90 ? 44.835 -2.919 -42.215 1.00 38.91 90 SER A CA 1
ATOM 698 C C . SER A 1 90 ? 45.801 -1.750 -42.051 1.00 38.91 90 SER A C 1
ATOM 700 O O . SER A 1 90 ? 46.722 -1.780 -41.239 1.00 38.91 90 SER A O 1
ATOM 702 N N . ASN A 1 91 ? 45.561 -0.691 -42.817 1.00 42.44 91 ASN A N 1
ATOM 703 C CA . ASN A 1 91 ? 45.927 0.659 -42.410 1.00 42.44 91 ASN A CA 1
ATOM 704 C C . ASN A 1 91 ? 44.628 1.407 -42.131 1.00 42.44 91 ASN A C 1
ATOM 706 O O . ASN A 1 91 ? 43.879 1.635 -43.068 1.00 42.44 91 ASN A O 1
ATOM 710 N N . ILE A 1 92 ? 44.384 1.788 -40.875 1.00 39.22 92 ILE A N 1
ATOM 711 C CA . ILE A 1 92 ? 43.898 3.124 -40.488 1.00 39.22 92 ILE A CA 1
ATOM 712 C C . ILE A 1 92 ? 44.200 3.310 -38.988 1.00 39.22 92 ILE A C 1
ATOM 714 O O . ILE A 1 92 ? 43.539 2.761 -38.113 1.00 39.22 92 ILE A O 1
ATOM 718 N N . PHE A 1 93 ? 45.288 4.048 -38.758 1.00 41.47 93 PHE A N 1
ATOM 719 C CA . PHE A 1 93 ? 45.590 4.989 -37.675 1.00 41.47 93 PHE A CA 1
ATOM 720 C C . PHE A 1 93 ? 44.874 4.841 -36.323 1.00 41.47 93 PHE A C 1
ATOM 722 O O . PHE A 1 93 ? 43.719 5.232 -36.172 1.00 41.47 93 PHE A O 1
ATOM 729 N N . SER A 1 94 ? 45.648 4.477 -35.297 1.00 35.69 94 SER A N 1
ATOM 730 C CA . SER A 1 94 ? 45.385 4.887 -33.916 1.00 35.69 94 SER A CA 1
ATOM 731 C C . SER A 1 94 ? 46.543 5.779 -33.465 1.00 35.69 94 SER A C 1
ATOM 733 O O . SER A 1 94 ? 47.683 5.325 -33.399 1.00 35.69 94 SER A O 1
ATOM 735 N N . TYR A 1 95 ? 46.267 7.063 -33.239 1.00 36.97 95 TYR A N 1
ATOM 736 C CA . TYR A 1 95 ? 47.197 7.969 -32.568 1.00 36.97 95 TYR A CA 1
ATOM 737 C C . TYR A 1 95 ? 47.093 7.730 -31.060 1.00 36.97 95 TYR A C 1
ATOM 739 O O . TYR A 1 95 ? 46.016 7.903 -30.492 1.00 36.97 95 TYR A O 1
ATOM 747 N N . ASP A 1 96 ? 48.205 7.365 -30.425 1.00 39.09 96 ASP A N 1
ATOM 748 C CA . ASP A 1 96 ? 48.350 7.416 -28.970 1.00 39.09 96 ASP A CA 1
ATOM 749 C C . ASP A 1 96 ? 48.604 8.870 -28.539 1.00 39.09 96 ASP A C 1
ATOM 751 O O . ASP A 1 96 ? 49.481 9.545 -29.084 1.00 39.09 9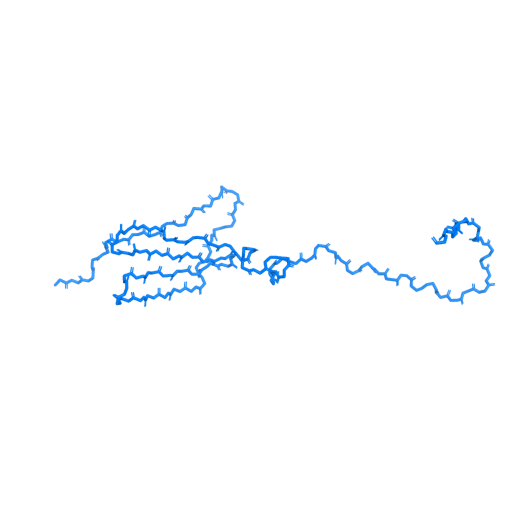6 ASP A O 1
ATOM 755 N N . TYR A 1 97 ? 47.844 9.353 -27.556 1.00 29.62 97 TYR A N 1
ATOM 756 C CA . TYR A 1 97 ? 48.207 10.529 -26.760 1.00 29.62 97 TYR A CA 1
ATOM 757 C C . TYR A 1 97 ? 48.618 10.056 -25.350 1.00 29.62 97 TYR A C 1
ATOM 759 O O . TYR A 1 97 ? 48.030 9.082 -24.874 1.00 29.62 97 TYR A O 1
ATOM 767 N N . PRO A 1 98 ? 49.623 10.699 -24.718 1.00 51.50 98 PRO A N 1
ATOM 768 C CA . PRO A 1 98 ? 50.174 10.316 -23.413 1.00 51.50 98 PRO A CA 1
ATOM 769 C C . PRO A 1 98 ? 49.172 10.358 -22.256 1.00 51.50 98 PRO A C 1
ATOM 771 O O . PRO A 1 98 ? 48.237 11.191 -22.300 1.00 51.50 98 PRO A O 1
#

Radius of gyration: 26.52 Å; chains: 1; bounding box: 72×27×62 Å

Secondary structure (DSSP, 8-state):
--------------TTSPPPPEEEEEEETTTTEEEEEETTEEEEEETTTTEEEEEEEHHHHHGGG-TT---S------------TT------------

Foldseek 3Di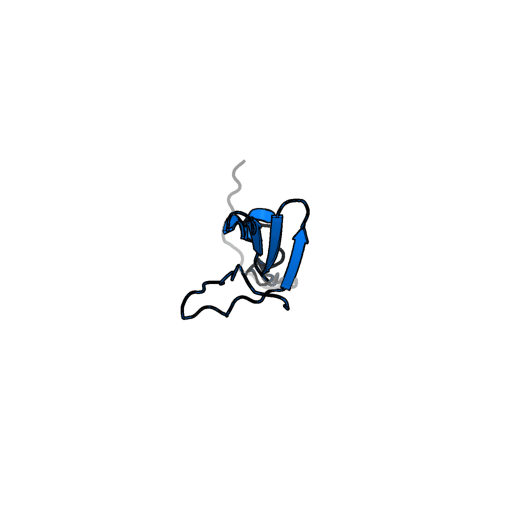:
DDDDDPADDDDDDDPPDDDWDWPDWDDDPVQQWIKTDTPFWIWIANNVVRGTPDTDGLCNVQPVNRPPPPDPDDPPPPPPPDPDPPDPDDDDDDDDDD